Protein 6VIK (pdb70)

Secondary structure (DSSP, 8-state):
-B-----EEEEE--TTSSHHHHHHHHTTT-EEE-SS-EEEEEEEEETTTSTT-EEEEEEEEE---------GGG-TT--EEEEEEETT-HHHHHTHHHHHHT---S-EEEEEE-GGGS-HHHHHHHHHHHHHHHHHTT-EEEE--TT-GGGG-TTSHHHHHHHHHHHHHHHH-

Radius of gyration: 15.41 Å; Cα contacts (8 Å, |Δi|>4): 332; chains: 1; bounding box: 30×44×35 Å

Structure (mmCIF, N/CA/C/O backbone):
data_6VIK
#
_entry.id   6VIK
#
_cell.length_a   61.117
_cell.length_b   61.117
_cell.length_c   224.311
_cell.angle_alpha   90.000
_cell.angle_beta   90.000
_cell.angle_gamma   120.000
#
_symmetry.space_group_name_H-M   'P 65 2 2'
#
loop_
_entity.id
_entity.type
_entity.pdbx_description
1 polymer 'Rab-like protein 3'
2 non-polymer 'MAGNESIUM ION'
3 non-polymer "5'-GUANOSINE-DIPHOSPHATE-MONOTHIOPHOSPHATE"
4 water water
#
loop_
_atom_site.group_PDB
_atom_site.id
_atom_site.type_symbol
_atom_site.label_atom_id
_atom_site.label_alt_id
_atom_site.label_comp_id
_atom_site.label_asym_id
_atom_site.label_entity_id
_atom_site.label_seq_id
_atom_site.pdbx_PDB_ins_code
_atom_site.Cartn_x
_atom_site.Cartn_y
_atom_site.Cartn_z
_atom_site.occupancy
_atom_site.B_iso_or_equiv
_atom_site.auth_seq_id
_atom_site.auth_comp_id
_atom_site.auth_asym_id
_atom_site.auth_atom_id
_atom_site.pdbx_PDB_model_num
ATOM 1 N N . PHE A 1 30 ? 36.167 -3.993 2.113 1.00 64.48 1 PHE B N 1
ATOM 2 C CA . PHE A 1 30 ? 34.782 -3.596 1.876 1.00 65.36 1 PHE B CA 1
ATOM 3 C C . PHE A 1 30 ? 33.826 -4.497 2.661 1.00 52.05 1 PHE B C 1
ATOM 4 O O . PHE A 1 30 ? 33.251 -5.437 2.114 1.00 47.37 1 PHE B O 1
ATOM 12 N N . ALA A 1 31 ? 33.660 -4.203 3.946 1.00 44.71 2 ALA B N 1
ATOM 13 C CA . ALA A 1 31 ? 32.827 -5.002 4.834 1.00 38.05 2 ALA B CA 1
ATOM 14 C C . ALA A 1 31 ? 31.566 -4.231 5.206 1.00 37.52 2 ALA B C 1
ATOM 15 O O . ALA A 1 31 ? 31.639 -3.065 5.613 1.00 42.18 2 ALA B O 1
ATOM 17 N N . SER A 1 32 ? 30.414 -4.886 5.071 1.00 25.78 3 SER B N 1
ATOM 18 C CA . SER A 1 32 ? 29.135 -4.291 5.439 1.00 23.05 3 SER B CA 1
ATOM 19 C C . SER A 1 32 ? 28.846 -4.497 6.919 1.00 29.51 3 SER B C 1
ATOM 20 O O . SER A 1 32 ? 29.110 -5.568 7.469 1.00 23.04 3 SER B O 1
ATOM 23 N N . LEU A 1 33 ? 28.284 -3.468 7.556 1.00 24.18 4 LEU B N 1
ATOM 24 C CA . LEU A 1 33 ? 27.864 -3.542 8.948 1.00 23.58 4 LEU B CA 1
ATOM 25 C C . LEU A 1 33 ? 26.360 -3.739 9.095 1.00 22.59 4 LEU B C 1
ATOM 26 O O . LEU A 1 33 ? 25.851 -3.710 10.217 1.00 26.38 4 LEU B O 1
ATOM 31 N N . ASP A 1 34 ? 25.635 -3.938 7.993 1.00 18.08 5 ASP B N 1
ATOM 32 C CA . ASP A 1 34 ? 24.213 -4.234 8.078 1.00 17.81 5 ASP B CA 1
ATOM 33 C C . ASP A 1 34 ? 24.004 -5.633 8.642 1.00 21.13 5 ASP B C 1
ATOM 34 O O . ASP A 1 34 ? 24.639 -6.593 8.193 1.00 23.71 5 ASP B O 1
ATOM 39 N N . ARG A 1 35 ? 23.089 -5.751 9.601 1.00 16.48 6 ARG B N 1
ATOM 40 C CA . ARG A 1 35 ? 22.827 -7.038 10.237 1.00 16.12 6 ARG B CA 1
ATOM 41 C C . ARG A 1 35 ? 22.074 -7.968 9.300 1.00 15.68 6 ARG B C 1
ATOM 42 O O . ARG A 1 35 ? 21.128 -7.560 8.617 1.00 15.45 6 ARG B O 1
ATOM 50 N N . VAL A 1 36 ? 22.481 -9.236 9.284 1.00 10.28 7 VAL B N 1
ATOM 51 C CA . VAL A 1 36 ? 21.766 -10.277 8.551 1.00 7.77 7 VAL B CA 1
ATOM 52 C C . VAL A 1 36 ? 21.640 -11.470 9.490 1.00 11.18 7 VAL B C 1
ATOM 53 O O . VAL A 1 36 ? 22.645 -12.126 9.807 1.00 10.16 7 VAL B O 1
ATOM 57 N N . LYS A 1 37 ? 20.429 -11.736 9.950 1.00 6.80 8 LYS B N 1
ATOM 58 C CA . LYS A 1 37 ? 20.158 -12.793 10.910 1.00 6.73 8 LYS B CA 1
ATOM 59 C C . LYS A 1 37 ? 19.307 -13.872 10.255 1.00 10.14 8 LYS B C 1
ATOM 60 O O . LYS A 1 37 ? 18.178 -13.605 9.823 1.00 10.05 8 LYS B O 1
ATOM 66 N N . VAL A 1 38 ? 19.830 -15.095 10.204 1.00 7.70 9 VAL B N 1
ATOM 67 C CA . VAL A 1 38 ? 19.123 -16.230 9.619 1.00 6.91 9 VAL B CA 1
ATOM 68 C C . VAL A 1 38 ? 18.868 -17.267 10.706 1.00 7.43 9 VAL B C 1
ATOM 69 O O . VAL A 1 38 ? 19.795 -17.657 11.425 1.00 7.93 9 VAL B O 1
ATOM 73 N N . LEU A 1 39 ? 17.613 -17.711 10.831 1.00 6.23 10 LEU B N 1
ATOM 74 C CA . LEU A 1 39 ? 17.253 -18.778 11.753 1.00 6.28 10 LEU B CA 1
ATOM 75 C C . LEU A 1 39 ? 17.330 -20.127 11.067 1.00 11.25 10 LEU B C 1
ATOM 76 O O . LEU A 1 39 ? 16.857 -20.283 9.939 1.00 11.79 10 LEU B O 1
ATOM 81 N N . VAL A 1 40 ? 17.855 -21.116 11.778 1.00 6.16 11 VAL B N 1
ATOM 82 C CA . VAL A 1 40 ? 17.885 -22.502 11.305 1.00 6.85 11 VAL B CA 1
ATOM 83 C C . VAL A 1 40 ? 16.875 -23.288 12.135 1.00 8.83 11 VAL B C 1
ATOM 84 O O . VAL A 1 40 ? 17.067 -23.474 13.345 1.00 7.92 11 VAL B O 1
ATOM 88 N N . LEU A 1 41 ? 15.808 -23.773 11.490 1.00 7.62 12 LEU B N 1
ATOM 89 C CA . LEU A 1 41 ? 14.676 -24.391 12.169 1.00 6.34 12 LEU B CA 1
ATOM 90 C C . LEU A 1 41 ? 14.468 -25.817 11.679 1.00 7.99 12 LEU B C 1
ATOM 91 O O . LEU A 1 41 ? 14.687 -26.130 10.499 1.00 11.63 12 LEU B O 1
ATOM 96 N N . GLY A 1 42 ? 14.036 -26.674 12.586 1.00 9.72 13 GLY B N 1
ATOM 97 C CA . GLY A 1 42 ? 13.748 -28.047 12.235 1.00 10.73 13 GLY B CA 1
ATOM 98 C C . GLY A 1 42 ? 13.642 -28.901 13.470 1.00 17.51 13 GLY B C 1
ATOM 99 O O . GLY A 1 42 ? 14.041 -28.506 14.572 1.00 12.07 13 GLY B O 1
ATOM 100 N N . ASP A 1 43 ? 13.087 -30.096 13.278 1.00 15.27 14 ASP B N 1
ATOM 101 C CA . ASP A 1 43 ? 12.888 -31.020 14.382 1.00 17.63 14 ASP B CA 1
ATOM 102 C C . ASP A 1 43 ? 14.212 -31.415 15.023 1.00 16.76 14 ASP B C 1
ATOM 103 O O . ASP A 1 43 ? 15.281 -31.396 14.399 1.00 15.07 14 ASP B O 1
ATOM 108 N N . SER A 1 44 ? 14.121 -31.802 16.290 1.00 21.73 15 SER B N 1
ATOM 109 C CA . SER A 1 44 ? 15.282 -32.290 17.019 1.00 22.50 15 SER B CA 1
ATOM 110 C C . SER A 1 44 ? 15.932 -33.460 16.287 1.00 25.83 15 SER B C 1
ATOM 111 O O . SER A 1 44 ? 15.249 -34.380 15.825 1.00 23.04 15 SER B O 1
ATOM 114 N N . GLY A 1 45 ? 17.259 -33.405 16.156 1.00 16.25 16 GLY B N 1
ATOM 115 C CA . GLY A 1 45 ? 18.031 -34.479 15.564 1.00 21.11 16 GLY B CA 1
ATOM 116 C C . GLY A 1 45 ? 18.141 -34.496 14.049 1.00 19.23 16 GLY B C 1
ATOM 117 O O . GLY A 1 45 ? 18.792 -35.404 13.511 1.00 21.46 16 GLY B O 1
ATOM 118 N N . VAL A 1 46 ? 17.548 -33.532 13.335 1.00 13.34 17 VAL B N 1
ATOM 119 C CA . VAL A 1 46 ? 17.631 -33.558 11.875 1.00 12.65 17 VAL B CA 1
ATOM 120 C C . VAL A 1 46 ? 19.023 -33.171 11.381 1.00 18.78 17 VAL B C 1
ATOM 121 O O . VAL A 1 46 ? 19.374 -33.484 10.240 1.00 17.56 17 VAL B O 1
ATOM 125 N N . GLY A 1 47 ? 19.834 -32.506 12.204 1.00 15.69 18 GLY B N 1
ATOM 126 C CA . GLY A 1 47 ? 21.169 -32.134 11.763 1.00 12.51 18 GLY B CA 1
ATOM 127 C C . GLY A 1 47 ? 21.473 -30.646 11.791 1.00 10.88 18 GLY B C 1
ATOM 128 O O . GLY A 1 47 ? 22.401 -30.202 11.111 1.00 12.71 18 GLY B O 1
ATOM 129 N N . LYS A 1 48 ? 20.720 -29.870 12.578 1.00 8.07 19 LYS B N 1
ATOM 130 C CA . LYS A 1 48 ? 20.845 -28.410 12.540 1.00 7.29 19 LYS B CA 1
ATOM 131 C C . LYS A 1 48 ? 22.232 -27.955 12.996 1.00 9.44 19 LYS B C 1
ATOM 132 O O . LYS A 1 48 ? 22.857 -27.091 12.365 1.00 7.04 19 LYS B O 1
ATOM 138 N N . SER A 1 49 ? 22.715 -28.489 14.117 1.00 9.27 20 SER B N 1
ATOM 139 C CA . SER A 1 49 ? 24.022 -28.059 14.605 1.00 9.75 20 SER B CA 1
ATOM 140 C C . SER A 1 49 ? 25.115 -28.442 13.615 1.00 10.29 20 SER B C 1
ATOM 14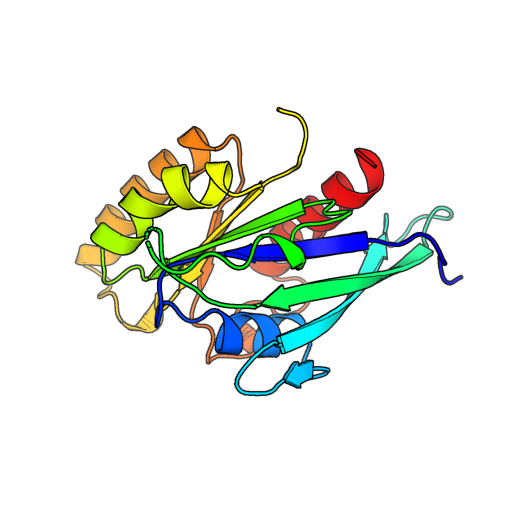1 O O . SER A 1 49 ? 26.000 -27.630 13.301 1.00 7.45 20 SER B O 1
ATOM 144 N N . SER A 1 50 ? 25.046 -29.668 13.081 1.00 9.65 21 SER B N 1
ATOM 145 C CA . SER A 1 50 ? 26.012 -30.111 12.080 1.00 11.07 21 SER B CA 1
ATOM 146 C C . SER A 1 50 ? 25.988 -29.211 10.851 1.00 10.75 21 SER B C 1
ATOM 147 O O . SER A 1 50 ? 27.043 -28.882 10.287 1.00 7.99 21 SER B O 1
ATOM 150 N N . LEU A 1 51 ? 24.792 -28.792 10.431 1.00 5.58 22 LEU B N 1
ATOM 151 C CA . LEU A 1 51 ? 24.671 -27.917 9.269 1.00 5.56 22 LEU B CA 1
ATOM 152 C C . LEU A 1 51 ? 25.284 -26.547 9.534 1.00 5.43 22 LEU B C 1
ATOM 153 O O . LEU A 1 51 ? 25.960 -25.980 8.660 1.00 5.85 22 LEU B O 1
ATOM 158 N N . VAL A 1 52 ? 25.049 -25.990 10.725 1.00 5.32 23 VAL B N 1
ATOM 159 C CA . VAL A 1 52 ? 25.657 -24.701 11.053 1.00 5.21 23 VAL B CA 1
ATOM 160 C C . VAL A 1 52 ? 27.178 -24.812 11.023 1.00 5.40 23 VAL B C 1
ATOM 161 O O . VAL A 1 52 ? 27.860 -23.962 10.435 1.00 5.25 23 VAL B O 1
ATOM 165 N N . HIS A 1 53 ? 27.729 -25.881 11.601 1.00 5.65 24 HIS B N 1
ATOM 166 C CA . HIS A 1 53 ? 29.181 -26.074 11.550 1.00 7.48 24 HIS B CA 1
ATOM 167 C C . HIS A 1 53 ? 29.681 -26.183 10.114 1.00 9.43 24 HIS B C 1
ATOM 168 O O . HIS A 1 53 ? 30.698 -25.582 9.759 1.00 8.48 24 HIS B O 1
ATOM 175 N N . LEU A 1 54 ? 28.964 -26.925 9.267 1.00 5.92 25 LEU B N 1
ATOM 176 C CA . LEU A 1 54 ? 29.346 -27.025 7.861 1.00 6.79 25 LEU B CA 1
ATOM 177 C C . LEU A 1 54 ? 29.335 -25.664 7.169 1.00 9.24 25 LEU B C 1
ATOM 178 O O . LEU A 1 54 ? 30.306 -25.276 6.500 1.00 7.44 25 LEU B O 1
ATOM 183 N N . LEU A 1 55 ? 28.220 -24.948 7.266 1.00 6.46 26 LEU B N 1
ATOM 184 C CA . LEU A 1 55 ? 28.069 -23.731 6.484 1.00 7.58 26 LEU B CA 1
ATOM 185 C C . LEU A 1 55 ? 28.926 -22.594 7.012 1.00 10.17 26 LEU B C 1
ATOM 186 O O . LEU A 1 55 ? 29.148 -21.621 6.283 1.00 10.89 26 LEU B O 1
ATOM 191 N N . CYS A 1 56 ? 29.396 -22.685 8.257 1.00 5.43 27 CYS B N 1
ATOM 192 C CA . CYS A 1 56 ? 30.221 -21.634 8.838 1.00 5.40 27 CYS B CA 1
ATOM 193 C C . CYS A 1 56 ? 31.672 -22.042 8.989 1.00 8.52 27 CYS B C 1
ATOM 194 O O . CYS A 1 56 ? 32.430 -21.346 9.681 1.00 6.91 27 CYS B O 1
ATOM 197 N N . HIS A 1 57 ? 32.083 -23.159 8.384 1.00 7.39 28 HIS B N 1
ATOM 198 C CA . HIS A 1 57 ? 33.457 -23.671 8.556 1.00 10.91 28 HIS B CA 1
ATOM 199 C C . HIS A 1 57 ? 33.905 -23.658 10.020 1.00 8.63 28 HIS B C 1
ATOM 200 O O . HIS A 1 57 ? 35.011 -23.198 10.356 1.00 8.91 28 HIS B O 1
ATOM 207 N N . ASN A 1 58 ? 33.027 -24.149 10.903 1.00 6.48 29 ASN B N 1
ATOM 208 C CA . ASN A 1 58 ? 33.240 -24.310 12.343 1.00 6.20 29 ASN B CA 1
ATOM 209 C C . ASN A 1 58 ? 33.437 -22.994 13.099 1.00 5.81 29 ASN B C 1
ATOM 210 O O . ASN A 1 58 ? 33.825 -23.026 14.275 1.00 8.02 29 ASN B O 1
ATOM 215 N N . GLN A 1 59 ? 33.178 -21.839 12.469 1.00 7.37 30 GLN B N 1
ATOM 216 C CA . GLN A 1 59 ? 33.173 -20.537 13.157 1.00 5.87 30 GLN B CA 1
ATOM 217 C C . GLN A 1 59 ? 31.837 -20.420 13.883 1.00 5.17 30 GLN B C 1
ATOM 218 O O . GLN A 1 59 ? 30.897 -19.752 13.431 1.00 5.29 30 GLN B O 1
ATOM 224 N N . VAL A 1 60 ? 31.752 -21.122 15.008 1.00 5.14 31 VAL B N 1
ATOM 225 C CA . VAL A 1 60 ? 30.487 -21.381 15.695 1.00 5.03 31 VAL B CA 1
ATOM 226 C C . VAL A 1 60 ? 30.721 -21.334 17.194 1.00 5.98 31 VAL B C 1
ATOM 227 O O . VAL A 1 60 ? 31.719 -21.864 17.700 1.00 6.35 31 VAL B O 1
ATOM 231 N N . LEU A 1 61 ? 29.784 -20.724 17.901 1.00 4.92 32 LEU B N 1
ATOM 232 C CA . LEU A 1 61 ? 29.757 -20.703 19.355 1.00 4.92 32 LEU B CA 1
ATOM 233 C C . LEU A 1 61 ? 28.449 -21.348 19.791 1.00 4.92 32 LEU B C 1
ATOM 234 O O . LEU A 1 61 ? 27.364 -20.883 19.417 1.00 6.35 32 LEU B O 1
ATOM 239 N N . GLY A 1 62 ? 28.537 -22.433 20.561 1.00 8.90 33 GLY B N 1
ATOM 240 C CA . GLY A 1 62 ? 27.352 -23.212 20.865 1.00 11.35 33 GLY B CA 1
ATOM 241 C C . GLY A 1 62 ? 27.373 -23.769 22.274 1.00 12.24 33 GLY B C 1
ATOM 242 O O . GLY A 1 62 ? 28.427 -23.934 22.888 1.00 12.66 33 GLY B O 1
ATOM 243 N N . ASN A 1 63 ? 26.177 -24.075 22.764 1.00 10.95 34 ASN B N 1
ATOM 244 C CA . ASN A 1 63 ? 25.973 -24.571 24.121 1.00 11.78 34 ASN B CA 1
ATOM 245 C C . ASN A 1 63 ? 24.588 -25.214 24.177 1.00 13.17 34 ASN B C 1
ATOM 246 O O . ASN A 1 63 ? 23.877 -25.225 23.156 1.00 13.13 34 ASN B O 1
ATOM 251 N N . PRO A 1 64 ? 24.165 -25.784 25.314 1.00 16.54 35 PRO B N 1
ATOM 252 C CA . PRO A 1 64 ? 22.841 -26.435 25.346 1.00 19.54 35 PRO B CA 1
ATOM 253 C C . PRO A 1 64 ? 21.678 -25.513 25.020 1.00 20.32 35 PRO B C 1
ATOM 254 O O . PRO A 1 64 ? 20.623 -26.005 24.596 1.00 20.53 35 PRO B O 1
ATOM 258 N N . SER A 1 65 ? 21.824 -24.196 25.189 1.00 11.66 36 SER B N 1
ATOM 259 C CA . SER A 1 65 ? 20.698 -23.297 24.960 1.00 10.47 36 SER B CA 1
ATOM 260 C C . SER A 1 65 ? 20.678 -22.734 23.541 1.00 14.18 36 SER B C 1
ATOM 261 O O . SER A 1 65 ? 19.627 -22.721 22.890 1.00 15.00 36 SER B O 1
ATOM 264 N N . TRP A 1 66 ? 21.819 -22.255 23.053 1.00 7.61 37 TRP B N 1
ATOM 265 C CA . TRP A 1 66 ? 21.862 -21.602 21.752 1.00 7.59 37 TRP B CA 1
ATOM 266 C C . TRP A 1 66 ? 23.170 -21.909 21.038 1.00 4.90 37 TRP B C 1
ATOM 267 O O . TRP A 1 66 ? 24.206 -22.180 21.657 1.00 6.17 37 TRP B O 1
ATOM 278 N N . THR A 1 67 ? 23.095 -21.870 19.707 1.00 4.87 38 THR B N 1
ATOM 279 C CA . THR A 1 67 ? 24.237 -22.028 18.823 1.00 6.06 38 THR B CA 1
ATOM 280 C C . THR A 1 67 ? 24.155 -20.921 17.782 1.00 7.67 38 THR B C 1
ATOM 281 O O . THR A 1 67 ? 23.100 -20.741 17.157 1.00 7.84 38 THR B O 1
ATOM 285 N N . VAL A 1 68 ? 25.240 -20.165 17.613 1.00 4.75 39 VAL B N 1
ATOM 286 C CA . VAL A 1 68 ? 25.305 -19.146 16.569 1.00 4.73 39 VAL B CA 1
ATOM 287 C C . VAL A 1 68 ? 26.585 -19.346 15.764 1.00 4.77 39 VAL B C 1
ATOM 288 O O . VAL A 1 68 ? 27.667 -19.544 16.333 1.00 4.80 39 VAL B O 1
ATOM 292 N N . GLY A 1 69 ? 26.452 -19.331 14.437 1.00 4.82 40 GLY B N 1
ATOM 293 C CA . GLY A 1 69 ? 27.605 -19.378 13.569 1.00 4.89 40 GLY B CA 1
ATOM 294 C C . GLY A 1 69 ? 27.705 -18.124 12.727 1.00 4.93 40 GLY B C 1
ATOM 295 O O . GLY A 1 69 ? 26.703 -17.416 12.526 1.00 4.91 40 GLY B O 1
ATOM 296 N N . CYS A 1 70 ? 28.904 -17.845 12.228 1.00 5.01 41 CYS B N 1
ATOM 297 C CA . CYS A 1 70 ? 29.126 -16.760 11.283 1.00 5.11 41 CYS B CA 1
ATOM 298 C C . CYS A 1 70 ? 29.396 -17.365 9.914 1.00 5.23 41 CYS B C 1
ATOM 299 O O . CYS A 1 70 ? 30.339 -18.156 9.755 1.00 5.74 41 CYS B O 1
ATOM 302 N N . SER A 1 71 ? 28.562 -17.020 8.945 1.00 5.55 42 SER B N 1
ATOM 303 C CA . SER A 1 71 ? 28.775 -17.419 7.551 1.00 5.72 42 SER B CA 1
ATOM 304 C C . SER A 1 71 ? 29.182 -16.169 6.777 1.00 10.92 42 SER B C 1
ATOM 305 O O . SER A 1 71 ? 28.349 -15.297 6.515 1.00 14.44 42 SER B O 1
ATOM 308 N N . VAL A 1 72 ? 30.468 -16.075 6.428 1.00 9.87 47 VAL B N 1
ATOM 309 C CA . VAL A 1 72 ? 30.950 -14.928 5.663 1.00 12.23 47 VAL B CA 1
ATOM 310 C C . VAL A 1 72 ? 30.466 -15.060 4.225 1.00 15.16 47 VAL B C 1
ATOM 311 O O . VAL A 1 72 ? 30.609 -16.121 3.598 1.00 14.59 47 VAL B O 1
ATOM 315 N N . HIS A 1 73 ? 29.854 -13.995 3.706 1.00 12.77 48 HIS B N 1
ATOM 316 C CA . HIS A 1 73 ? 29.210 -14.025 2.398 1.00 14.36 48 HIS B CA 1
ATOM 317 C C . HIS A 1 73 ? 29.599 -12.793 1.594 1.00 20.88 48 HIS B C 1
ATOM 318 O O . HIS A 1 73 ? 29.414 -11.660 2.055 1.00 13.23 48 HIS B O 1
ATOM 325 N N . ASP A 1 74 ? 30.118 -13.010 0.384 1.00 18.47 49 ASP B N 1
ATOM 326 C CA . ASP A 1 74 ? 30.458 -11.906 -0.510 1.00 24.32 49 ASP B CA 1
ATOM 327 C C . ASP A 1 74 ? 29.242 -11.613 -1.376 1.00 24.15 49 ASP B C 1
ATOM 328 O O . ASP A 1 74 ? 28.895 -12.405 -2.254 1.00 26.11 49 ASP B O 1
ATOM 333 N N . TYR A 1 75 ? 28.592 -10.485 -1.116 1.00 22.31 50 TYR B N 1
ATOM 334 C CA . TYR A 1 75 ? 27.371 -10.121 -1.813 1.00 24.05 50 TYR B CA 1
ATOM 335 C C . TYR A 1 75 ? 27.717 -9.566 -3.187 1.00 28.20 50 TYR B C 1
ATOM 336 O O . TYR A 1 75 ? 28.628 -8.738 -3.315 1.00 22.21 50 TYR B O 1
ATOM 345 N N . LYS A 1 76 ? 26.987 -10.027 -4.204 1.00 38.21 51 LYS B N 1
ATOM 346 C CA . LYS A 1 76 ? 27.238 -9.694 -5.607 1.00 41.63 51 LYS B CA 1
ATOM 347 C C . LYS A 1 76 ? 28.735 -9.729 -5.906 1.00 36.68 51 LYS B C 1
ATOM 348 O O . LYS A 1 76 ? 29.347 -8.746 -6.327 1.00 34.63 51 LYS B O 1
ATOM 354 N N . GLU A 1 77 ? 29.320 -10.897 -5.637 1.00 31.36 52 GLU B N 1
ATOM 355 C CA . GLU A 1 77 ? 30.756 -11.082 -5.783 1.00 32.50 52 GLU B CA 1
ATOM 356 C C . GLU A 1 77 ? 31.165 -10.927 -7.244 1.00 37.11 52 GLU B C 1
ATOM 357 O O . GLU A 1 77 ? 30.433 -11.324 -8.156 1.00 36.07 52 GLU B O 1
ATOM 363 N N . GLY A 1 78 ? 32.336 -10.329 -7.461 1.00 42.49 53 GLY B N 1
ATOM 364 C CA . GLY A 1 78 ? 32.850 -10.106 -8.797 1.00 52.63 53 GLY B CA 1
ATOM 365 C C . GLY A 1 78 ? 32.375 -8.841 -9.478 1.00 57.19 53 GLY B C 1
ATOM 366 O O . GLY A 1 78 ? 32.587 -8.695 -10.688 1.00 62.64 53 GLY B O 1
ATOM 367 N N . THR A 1 79 ? 31.736 -7.932 -8.754 1.00 52.15 54 THR B N 1
ATOM 368 C CA . THR A 1 79 ? 31.255 -6.664 -9.276 1.00 50.31 54 THR B CA 1
ATOM 369 C C . THR A 1 79 ? 31.798 -5.543 -8.408 1.00 53.76 54 THR B C 1
ATOM 370 O O . THR A 1 79 ? 32.163 -5.769 -7.249 1.00 50.91 54 THR B O 1
ATOM 374 N N . PRO A 1 80 ? 31.867 -4.315 -8.935 1.00 54.32 55 PRO B N 1
ATOM 375 C CA . PRO A 1 80 ? 32.215 -3.171 -8.074 1.00 52.23 55 PRO B CA 1
ATOM 376 C C . PRO A 1 80 ? 31.240 -2.962 -6.926 1.00 47.23 55 PRO B C 1
ATOM 377 O O . PRO A 1 80 ? 31.535 -2.165 -6.028 1.00 44.51 55 PRO B O 1
ATOM 381 N N . GLU A 1 81 ? 30.095 -3.644 -6.935 1.00 46.65 56 GLU B N 1
ATOM 382 C CA . GLU A 1 81 ? 29.138 -3.635 -5.836 1.00 48.99 56 GLU B CA 1
ATOM 383 C C . GLU A 1 81 ? 29.474 -4.641 -4.741 1.00 41.86 56 GLU B C 1
ATOM 384 O O . GLU A 1 81 ? 28.683 -4.794 -3.805 1.00 40.89 56 GLU B O 1
ATOM 390 N N . GLU A 1 82 ? 30.606 -5.333 -4.833 1.00 40.13 57 GLU B N 1
ATOM 39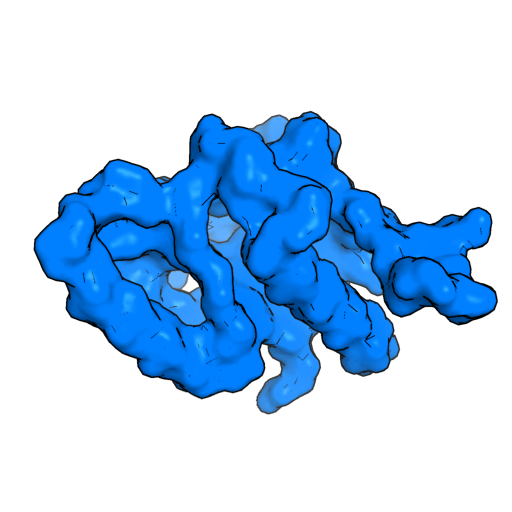1 C CA . GLU A 1 82 ? 30.884 -6.417 -3.899 1.00 35.88 57 GLU B CA 1
ATOM 392 C C . GLU A 1 82 ? 31.107 -5.882 -2.487 1.00 31.29 57 GLU B C 1
ATOM 393 O O . GLU A 1 82 ? 31.877 -4.937 -2.275 1.00 31.45 57 GLU B O 1
ATOM 399 N N . LYS A 1 83 ? 30.421 -6.496 -1.523 1.00 26.62 58 LYS B N 1
ATOM 400 C CA . LYS A 1 83 ? 30.570 -6.212 -0.102 1.00 23.72 58 LYS B CA 1
ATOM 401 C C . LYS A 1 83 ? 30.572 -7.536 0.643 1.00 15.55 58 LYS B C 1
ATOM 402 O O . LYS A 1 83 ? 29.872 -8.472 0.244 1.00 21.62 58 LYS B O 1
ATOM 408 N N . THR A 1 84 ? 31.343 -7.609 1.724 1.00 20.63 59 THR B N 1
ATOM 409 C CA . THR A 1 84 ? 31.339 -8.782 2.590 1.00 19.67 59 THR B CA 1
ATOM 410 C C . THR A 1 84 ? 30.351 -8.591 3.739 1.00 17.43 59 THR B C 1
ATOM 411 O O . THR A 1 84 ? 30.399 -7.576 4.447 1.00 17.91 59 THR B O 1
ATOM 415 N N . TYR A 1 85 ? 29.457 -9.567 3.915 1.00 15.26 60 TYR B N 1
ATOM 416 C CA . TYR A 1 85 ? 28.477 -9.595 4.998 1.00 12.13 60 TYR B CA 1
ATOM 417 C C . TYR A 1 85 ? 28.817 -10.714 5.970 1.00 11.37 60 TYR B C 1
ATOM 418 O O . TYR A 1 85 ? 29.225 -11.805 5.558 1.00 12.43 60 TYR B O 1
ATOM 427 N N . TYR A 1 86 ? 28.629 -10.449 7.263 1.00 8.67 61 TYR B N 1
ATOM 428 C CA . TYR A 1 86 ? 28.894 -11.432 8.307 1.00 9.68 61 TYR B CA 1
ATOM 429 C C . TYR A 1 86 ? 27.543 -11.950 8.795 1.00 8.17 61 TYR B C 1
ATOM 430 O O . TYR A 1 86 ? 26.963 -11.421 9.742 1.00 7.39 61 TYR B O 1
ATOM 439 N N . ILE A 1 87 ? 27.041 -12.998 8.130 1.00 9.87 62 ILE B N 1
ATOM 440 C CA . ILE A 1 87 ? 25.686 -13.486 8.374 1.00 6.57 62 ILE B CA 1
ATOM 441 C C . ILE A 1 87 ? 25.660 -14.357 9.624 1.00 6.20 62 ILE B C 1
ATOM 442 O O . ILE A 1 87 ? 26.528 -15.220 9.815 1.00 7.39 62 ILE B O 1
ATOM 447 N N . GLU A 1 88 ? 24.676 -14.118 10.498 1.00 6.03 63 GLU B N 1
ATOM 448 C CA . GLU A 1 88 ? 24.461 -14.956 11.677 1.00 5.75 63 GLU B CA 1
ATOM 449 C C . GLU A 1 88 ? 23.530 -16.107 11.323 1.00 7.43 63 GLU B C 1
ATOM 450 O O . GLU A 1 88 ? 22.442 -15.875 10.781 1.00 6.93 63 GLU B O 1
ATOM 456 N N . LEU A 1 89 ? 23.948 -17.331 11.643 1.00 5.73 64 LEU B N 1
ATOM 457 C CA . LEU A 1 89 ? 23.101 -18.518 11.578 1.00 5.90 64 LEU B CA 1
ATOM 458 C C . LEU A 1 89 ? 22.796 -18.965 13.002 1.00 5.63 64 LEU B C 1
ATOM 459 O O . LEU A 1 89 ? 23.712 -19.334 13.751 1.00 5.66 64 LEU B O 1
ATOM 464 N N . TRP A 1 90 ? 21.515 -18.936 13.375 1.00 5.65 65 TRP B N 1
ATOM 465 C CA . TRP A 1 90 ? 21.074 -19.260 14.730 1.00 5.49 65 TRP B CA 1
ATOM 466 C C . TRP A 1 90 ? 20.374 -20.611 14.772 1.00 5.77 65 TRP B C 1
ATOM 467 O O . TRP A 1 90 ? 19.446 -20.860 13.999 1.00 8.58 65 TRP B O 1
ATOM 478 N N . ASP A 1 91 ? 20.771 -21.445 15.718 1.00 5.72 66 ASP B N 1
ATOM 479 C CA . ASP A 1 91 ? 20.145 -22.740 15.972 1.00 6.27 66 ASP B CA 1
ATOM 480 C C . ASP A 1 91 ? 19.814 -22.787 17.461 1.00 10.63 66 ASP B C 1
ATOM 481 O O . ASP A 1 91 ? 20.727 -22.878 18.285 1.00 9.79 66 ASP B O 1
ATOM 486 N N . VAL A 1 92 ? 18.527 -22.696 17.817 1.00 12.48 67 VAL B N 1
ATOM 487 C CA . VAL A 1 92 ? 18.136 -22.705 19.226 1.00 14.24 67 VAL B CA 1
ATOM 488 C C . VAL A 1 92 ? 17.224 -23.872 19.586 1.00 15.57 67 VAL B C 1
ATOM 489 O O . VAL A 1 92 ? 16.756 -23.948 20.731 1.00 18.87 67 VAL B O 1
ATOM 493 N N . GLY A 1 93 ? 16.964 -24.787 18.655 1.00 14.98 68 GLY B N 1
ATOM 494 C CA . GLY A 1 93 ? 16.223 -26.004 18.965 1.00 19.78 68 GLY B CA 1
ATOM 495 C C . GLY A 1 93 ? 14.762 -25.757 19.309 1.00 18.32 68 GLY B C 1
ATOM 496 O O . GLY A 1 93 ? 14.144 -24.767 18.894 1.00 18.56 68 GLY B O 1
ATOM 497 N N . GLY A 1 94 ? 14.206 -26.677 20.087 1.00 21.83 69 GLY B N 1
ATOM 498 C CA . GLY A 1 94 ? 12.800 -26.653 20.453 1.00 21.13 69 GLY B CA 1
ATOM 499 C C . GLY A 1 94 ? 12.012 -27.709 19.692 1.00 21.86 69 GLY B C 1
ATOM 500 O O . GLY A 1 94 ? 12.568 -28.574 19.006 1.00 19.81 69 GLY B O 1
ATOM 501 N N . SER A 1 95 ? 10.687 -27.638 19.833 1.00 25.53 70 SER B N 1
ATOM 502 C CA . SER A 1 95 ? 9.823 -28.585 19.138 1.00 29.74 70 SER B CA 1
ATOM 503 C C . SER A 1 95 ? 8.472 -27.944 18.860 1.00 25.70 70 SER B C 1
ATOM 504 O O . SER A 1 95 ? 7.977 -27.136 19.648 1.00 28.88 70 SER B O 1
ATOM 507 N N . VAL A 1 96 ? 7.886 -28.303 17.719 1.00 24.58 71 VAL B N 1
ATOM 508 C CA . VAL A 1 96 ? 6.578 -27.779 17.342 1.00 28.44 71 VAL B CA 1
ATOM 509 C C . VAL A 1 96 ? 5.493 -28.713 17.866 1.00 31.60 71 VAL B C 1
ATOM 510 O O . VAL A 1 96 ? 4.302 -28.426 17.728 1.00 36.39 71 VAL B O 1
ATOM 514 N N . LYS A 1 103 ? 6.188 -28.582 21.113 1.00 80.56 78 LYS B N 1
ATOM 515 C CA . LYS A 1 103 ? 5.710 -27.851 22.280 1.00 79.87 78 LYS B CA 1
ATOM 516 C C . LYS A 1 103 ? 6.712 -26.788 22.736 1.00 81.86 78 LYS B C 1
ATOM 517 O O . LYS A 1 103 ? 6.326 -25.666 23.061 1.00 86.45 78 LYS B O 1
ATOM 523 N N . SER A 1 104 ? 7.995 -27.148 22.751 1.00 79.86 79 SER B N 1
ATOM 524 C CA . SER A 1 104 ? 9.039 -26.247 23.232 1.00 79.06 79 SER B CA 1
ATOM 525 C C . SER A 1 104 ? 9.174 -25.031 22.320 1.00 72.46 79 SER B C 1
ATOM 526 O O . SER A 1 104 ? 9.531 -25.160 21.144 1.00 67.27 79 SER B O 1
ATOM 529 N N . THR A 1 105 ? 8.910 -23.850 22.872 1.00 71.75 80 THR B N 1
ATOM 530 C CA . THR A 1 105 ? 8.968 -22.596 22.132 1.00 66.41 80 THR B CA 1
ATOM 531 C C . THR A 1 105 ? 10.187 -21.788 22.558 1.00 60.67 80 THR B C 1
ATOM 532 O O . THR A 1 105 ? 10.474 -21.671 23.755 1.00 66.37 80 THR B O 1
ATOM 536 N N . ARG A 1 106 ? 10.896 -21.225 21.580 1.00 46.52 81 ARG B N 1
ATOM 537 C CA . ARG A 1 106 ? 12.051 -20.372 21.827 1.00 38.39 81 ARG B CA 1
ATOM 538 C C . ARG A 1 106 ? 11.856 -18.995 21.191 1.00 30.10 81 ARG B C 1
ATOM 539 O O . ARG A 1 106 ? 12.799 -18.406 20.657 1.00 21.79 81 ARG B O 1
ATOM 547 N N . ALA A 1 107 ? 10.631 -18.456 21.256 1.00 22.25 82 ALA B N 1
ATOM 548 C CA . ALA A 1 107 ? 10.274 -17.272 20.472 1.00 22.39 82 ALA B CA 1
ATOM 549 C C . ALA A 1 107 ? 11.080 -16.026 20.842 1.00 21.53 82 ALA B C 1
ATOM 550 O O . ALA A 1 107 ? 11.164 -15.095 20.031 1.00 16.60 82 ALA B O 1
ATOM 552 N N . VAL A 1 108 ? 11.675 -15.981 22.037 1.00 21.41 83 VAL B N 1
ATOM 553 C CA . VAL A 1 108 ? 12.525 -14.856 22.413 1.00 21.40 83 VAL B CA 1
ATOM 554 C C . VAL A 1 108 ? 13.771 -14.767 21.526 1.00 16.95 83 VAL B C 1
ATOM 555 O O . VAL A 1 108 ? 14.433 -13.724 21.480 1.00 16.63 83 VAL B O 1
ATOM 559 N N . PHE A 1 109 ? 14.088 -15.833 20.790 1.00 12.54 84 PHE B N 1
ATOM 560 C CA . PHE A 1 109 ? 15.235 -15.852 19.885 1.00 13.16 84 PHE B CA 1
ATOM 561 C C . PHE A 1 109 ? 14.865 -15.510 18.451 1.00 20.74 84 PHE B C 1
ATOM 562 O O . PHE A 1 109 ? 15.751 -15.462 17.582 1.00 14.66 84 PHE B O 1
ATOM 570 N N . TYR A 1 110 ? 13.580 -15.300 18.175 1.00 15.11 85 TYR B N 1
ATOM 571 C CA . TYR A 1 110 ? 13.088 -15.130 16.816 1.00 22.05 85 TYR B CA 1
ATOM 572 C C . TYR A 1 110 ? 12.913 -13.662 16.440 1.00 25.11 85 TYR B C 1
ATOM 573 O O . TYR A 1 110 ? 12.177 -13.358 15.493 1.00 28.23 85 TYR B O 1
ATOM 582 N N . ASN A 1 111 ? 13.584 -12.751 17.152 1.00 25.82 86 ASN B N 1
ATOM 583 C CA . ASN A 1 111 ? 13.492 -11.327 16.864 1.00 26.45 86 ASN B CA 1
ATOM 584 C C . ASN A 1 111 ? 14.481 -10.910 15.774 1.00 23.37 86 ASN B C 1
ATOM 585 O O . ASN A 1 111 ? 15.593 -11.433 15.681 1.00 20.91 86 ASN B O 1
ATOM 590 N N . SER A 1 112 ? 14.041 -9.975 14.926 1.00 17.28 87 SER B N 1
ATOM 591 C CA . SER A 1 112 ? 14.895 -9.355 13.901 1.00 14.47 87 SER B CA 1
ATOM 592 C C . SER A 1 112 ? 15.450 -10.376 12.907 1.00 12.04 87 SER B C 1
ATOM 593 O O . SER A 1 112 ? 16.595 -10.268 12.459 1.00 11.90 87 SER B O 1
ATOM 596 N N . VAL A 1 113 ? 14.624 -11.342 12.522 1.00 11.87 88 VAL B N 1
ATOM 597 C CA . VAL A 1 113 ? 15.042 -12.410 11.609 1.00 11.57 88 VAL B CA 1
ATOM 598 C C . VAL A 1 113 ? 14.852 -11.951 10.169 1.00 18.25 88 VAL B C 1
ATOM 599 O O . VAL A 1 113 ? 13.776 -11.448 9.804 1.00 15.04 88 VAL B O 1
ATOM 603 N N . ASN A 1 114 ? 15.884 -12.156 9.337 1.00 11.27 89 ASN B N 1
ATOM 604 C CA . ASN A 1 114 ? 15.848 -11.761 7.931 1.00 11.24 89 ASN B CA 1
ATOM 605 C C . ASN A 1 114 ? 15.683 -12.926 6.962 1.00 17.40 89 ASN B C 1
ATOM 606 O O . ASN A 1 114 ? 15.363 -12.693 5.784 1.00 14.79 89 ASN B O 1
ATOM 611 N N . GLY A 1 115 ? 15.892 -14.159 7.415 1.00 11.91 90 GLY B N 1
ATOM 612 C CA . GLY A 1 115 ? 15.745 -15.320 6.554 1.00 12.23 90 GLY B CA 1
ATOM 613 C C . GLY A 1 115 ? 15.658 -16.568 7.395 1.00 11.11 90 GLY B C 1
ATOM 614 O O . GLY A 1 115 ? 16.057 -16.575 8.563 1.00 10.28 90 GLY B O 1
ATOM 615 N N . ILE A 1 116 ? 15.119 -17.629 6.800 1.00 10.41 91 ILE B N 1
ATOM 616 C CA . ILE A 1 116 ? 14.905 -18.883 7.510 1.00 10.17 91 ILE B CA 1
ATOM 617 C C . ILE A 1 116 ? 15.394 -20.047 6.657 1.00 13.77 91 ILE B C 1
ATOM 618 O O . ILE A 1 116 ? 15.016 -20.167 5.482 1.00 10.33 91 ILE B O 1
ATOM 623 N N . ILE A 1 117 ? 16.208 -20.914 7.258 1.00 9.85 92 ILE B N 1
ATOM 624 C CA . ILE A 1 117 ? 16.598 -22.196 6.663 1.00 9.82 92 ILE B CA 1
ATOM 625 C C . ILE A 1 117 ? 15.768 -23.271 7.346 1.00 9.85 92 ILE B C 1
ATOM 626 O O . ILE A 1 117 ? 15.827 -23.430 8.572 1.00 9.82 92 ILE B O 1
ATOM 631 N N . LEU A 1 118 ? 14.965 -23.989 6.565 1.00 10.04 93 LEU B N 1
ATOM 632 C CA . LEU A 1 118 ? 14.119 -25.051 7.085 1.00 10.22 93 LEU B CA 1
ATOM 633 C C . LEU A 1 118 ? 14.807 -26.382 6.828 1.00 13.83 93 LEU B C 1
ATOM 63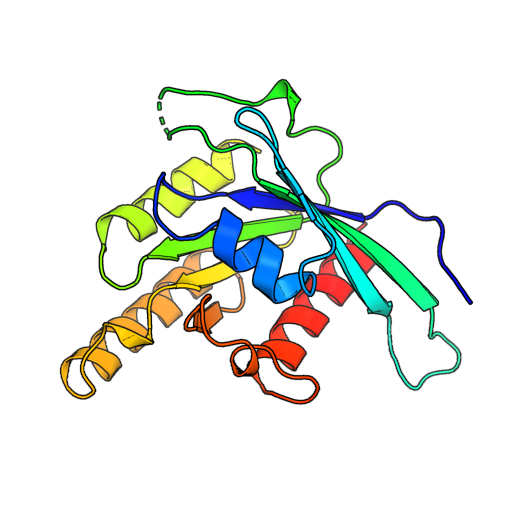4 O O . LEU A 1 118 ? 15.052 -26.739 5.669 1.00 10.91 93 LEU B O 1
ATOM 639 N N . VAL A 1 119 ? 15.117 -27.111 7.895 1.00 10.25 94 VAL B N 1
ATOM 640 C CA . VAL A 1 119 ? 15.949 -28.309 7.817 1.00 10.31 94 VAL B CA 1
ATOM 641 C C . VAL A 1 119 ? 15.088 -29.533 8.081 1.00 10.71 94 VAL B C 1
ATOM 642 O O . VAL A 1 119 ? 14.389 -29.596 9.098 1.00 12.51 94 VAL B O 1
ATOM 646 N N . HIS A 1 120 ? 15.171 -30.521 7.187 1.00 11.44 95 HIS B N 1
ATOM 647 C CA . HIS A 1 120 ? 14.523 -31.807 7.386 1.00 14.55 95 HIS B CA 1
ATOM 648 C C . HIS A 1 120 ? 15.511 -32.935 7.120 1.00 16.00 95 HIS B C 1
ATOM 649 O O . HIS A 1 120 ? 16.468 -32.790 6.347 1.00 14.90 95 HIS B O 1
ATOM 656 N N . ASP A 1 121 ? 15.262 -34.060 7.789 1.00 15.18 96 ASP B N 1
ATOM 657 C CA . ASP A 1 121 ? 16.064 -35.274 7.680 1.00 17.16 96 ASP B CA 1
ATOM 658 C C . ASP A 1 121 ? 15.471 -36.158 6.580 1.00 18.52 96 ASP B C 1
ATOM 659 O O . ASP A 1 121 ? 14.326 -36.612 6.692 1.00 18.94 96 ASP B O 1
ATOM 664 N N . LEU A 1 122 ? 16.240 -36.389 5.509 1.00 15.73 97 LEU B N 1
ATOM 665 C CA . LEU A 1 122 ? 15.704 -37.107 4.347 1.00 18.04 97 LEU B CA 1
ATOM 666 C C . LEU A 1 122 ? 15.312 -38.548 4.668 1.00 26.29 97 LEU B C 1
ATOM 667 O O . LEU A 1 122 ? 14.568 -39.161 3.889 1.00 21.03 97 LEU B O 1
ATOM 672 N N . THR A 1 123 ? 15.806 -39.111 5.773 1.00 26.06 98 THR B N 1
ATOM 673 C CA . THR A 1 123 ? 15.394 -40.440 6.211 1.00 30.07 98 THR B CA 1
ATOM 674 C C . THR A 1 123 ? 14.180 -40.415 7.133 1.00 32.24 98 THR B C 1
ATOM 675 O O . THR A 1 123 ? 13.748 -41.479 7.587 1.00 35.20 98 THR B O 1
ATOM 679 N N . ASN A 1 124 ? 13.616 -39.241 7.418 1.00 21.57 99 ASN B N 1
ATOM 680 C CA . ASN A 1 124 ? 12.476 -39.101 8.325 1.00 26.09 99 ASN B CA 1
ATOM 681 C C . ASN A 1 124 ? 11.440 -38.204 7.653 1.00 26.34 99 ASN B C 1
ATOM 682 O O . ASN A 1 124 ? 11.504 -36.977 7.777 1.00 20.92 99 ASN B O 1
ATOM 687 N N . LYS A 1 125 ? 10.460 -38.813 6.975 1.00 24.79 100 LYS B N 1
ATOM 688 C CA . LYS A 1 125 ? 9.459 -38.015 6.277 1.00 23.90 100 LYS B CA 1
ATOM 689 C C . LYS A 1 125 ? 8.676 -37.120 7.234 1.00 23.62 100 LYS B C 1
ATOM 690 O O . LYS A 1 125 ? 8.186 -36.058 6.829 1.00 29.24 100 LYS B O 1
ATOM 696 N N . LYS A 1 126 ? 8.550 -37.515 8.503 1.00 24.00 101 LYS B N 1
ATOM 697 C CA . LYS A 1 126 ? 7.792 -36.695 9.442 1.00 29.63 101 LYS B CA 1
ATOM 698 C C . LYS A 1 126 ? 8.462 -35.342 9.674 1.00 26.97 101 LYS B C 1
ATOM 699 O O . LYS A 1 126 ? 7.773 -34.331 9.867 1.00 26.90 101 LYS B O 1
ATOM 705 N N . SER A 1 127 ? 9.796 -35.293 9.635 1.00 27.35 102 SER B N 1
ATOM 706 C CA . SER A 1 127 ? 10.475 -34.018 9.839 1.00 19.99 102 SER B CA 1
ATOM 707 C C . SER A 1 127 ? 10.172 -33.035 8.712 1.00 22.32 102 SER B C 1
ATOM 708 O O . SER A 1 127 ? 10.204 -31.821 8.932 1.00 20.28 102 SER B O 1
ATOM 711 N N . SER A 1 128 ? 9.845 -33.525 7.510 1.00 18.08 103 SER B N 1
ATOM 712 C CA . SER A 1 128 ? 9.493 -32.599 6.439 1.00 18.02 103 SER B CA 1
ATOM 713 C C . SER A 1 128 ? 8.060 -32.096 6.585 1.00 18.29 103 SER B C 1
ATOM 714 O O . SER A 1 128 ? 7.768 -30.954 6.218 1.00 18.30 103 SER B O 1
ATOM 717 N N . GLN A 1 129 ? 7.165 -32.918 7.132 1.00 23.89 104 GLN B N 1
ATOM 718 C CA . GLN A 1 129 ? 5.792 -32.474 7.341 1.00 25.84 104 GLN B CA 1
ATOM 719 C C . GLN A 1 129 ? 5.718 -31.349 8.369 1.00 22.52 104 GLN B C 1
ATOM 720 O O . GLN A 1 129 ? 4.796 -30.525 8.330 1.00 22.52 104 GLN B O 1
ATOM 726 N N . ASN A 1 130 ? 6.694 -31.280 9.278 1.00 18.83 105 ASN B N 1
ATOM 727 C CA . ASN A 1 130 ? 6.692 -30.283 10.337 1.00 19.72 105 ASN B CA 1
ATOM 728 C C . ASN A 1 130 ? 7.251 -28.935 9.907 1.00 20.15 105 ASN B C 1
ATOM 729 O O . ASN A 1 130 ? 7.207 -27.995 10.703 1.00 17.75 105 ASN B O 1
ATOM 734 N N . LEU A 1 131 ? 7.801 -28.815 8.694 1.00 17.12 106 LEU B N 1
ATOM 735 C CA . LEU A 1 131 ? 8.395 -27.543 8.295 1.00 16.81 106 LEU B CA 1
ATOM 736 C C . LEU A 1 131 ? 7.361 -26.431 8.197 1.00 17.77 106 LEU B C 1
ATOM 737 O O . LEU A 1 131 ? 7.686 -25.261 8.432 1.00 16.92 106 LEU B O 1
ATOM 742 N N . TYR A 1 132 ? 6.123 -26.758 7.805 1.00 17.61 107 TYR B N 1
ATOM 743 C CA . TYR A 1 132 ? 5.104 -25.717 7.756 1.00 18.00 107 TYR B CA 1
ATOM 744 C C . TYR A 1 132 ? 4.893 -25.113 9.142 1.00 17.85 107 TYR B C 1
ATOM 745 O O . TYR A 1 132 ? 4.895 -23.888 9.302 1.00 17.85 107 TYR B O 1
ATOM 754 N N . ARG A 1 133 ? 4.743 -25.964 10.160 1.00 17.91 108 ARG B N 1
ATOM 755 C CA . ARG A 1 133 ? 4.585 -25.478 11.534 1.00 20.07 108 ARG B CA 1
ATOM 756 C C . ARG A 1 133 ? 5.812 -24.693 11.990 1.00 18.36 108 ARG B C 1
ATOM 757 O O . ARG A 1 133 ? 5.683 -23.682 12.695 1.00 17.60 108 ARG B O 1
ATOM 765 N N . TRP A 1 134 ? 7.012 -25.147 11.611 1.00 16.97 109 TRP B N 1
ATOM 766 C CA . TRP A 1 134 ? 8.206 -24.396 11.990 1.00 16.68 109 TRP B CA 1
ATOM 767 C C . TRP A 1 134 ? 8.177 -23.006 11.380 1.00 16.79 109 TRP B C 1
ATOM 768 O O . TRP A 1 134 ? 8.499 -22.022 12.049 1.00 17.38 109 TRP B O 1
ATOM 779 N N . SER A 1 135 ? 7.744 -22.901 10.117 1.00 16.93 110 SER B N 1
ATOM 780 C CA . SER A 1 135 ? 7.723 -21.603 9.451 1.00 17.29 110 SER B CA 1
ATOM 781 C C . SER A 1 135 ? 6.743 -20.651 10.133 1.00 20.11 110 SER B C 1
ATOM 782 O O . SER A 1 135 ? 6.953 -19.431 10.136 1.00 27.10 110 SER B O 1
ATOM 785 N N . LEU A 1 136 ? 5.712 -21.195 10.778 1.00 20.33 111 LEU B N 1
ATOM 786 C CA . LEU A 1 136 ? 4.738 -20.357 11.472 1.00 24.48 111 LEU B CA 1
ATOM 787 C C . LEU A 1 136 ? 5.285 -19.790 12.777 1.00 24.51 111 LEU B C 1
ATOM 788 O O . LEU A 1 136 ? 4.778 -18.770 13.253 1.00 26.47 111 LEU B O 1
ATOM 793 N N . GLU A 1 137 ? 6.311 -20.422 13.357 1.00 26.04 112 GLU B N 1
ATOM 794 C CA . GLU A 1 137 ? 6.905 -19.918 14.593 1.00 24.49 112 GLU B CA 1
ATOM 795 C C . GLU A 1 137 ? 7.462 -18.512 14.436 1.00 25.35 112 GLU B C 1
ATOM 796 O O . GLU A 1 137 ? 7.569 -17.780 15.429 1.00 30.02 112 GLU B O 1
ATOM 802 N N . VAL A 1 138 ? 7.799 -18.110 13.219 1.00 24.48 113 VAL B N 1
ATOM 803 C CA . VAL A 1 138 ? 8.311 -16.774 12.968 1.00 27.95 113 VAL B CA 1
ATOM 804 C C . VAL A 1 138 ? 7.233 -15.901 12.338 1.00 39.28 113 VAL B C 1
ATOM 805 O O . VAL A 1 138 ? 7.101 -14.729 12.684 1.00 39.99 113 VAL B O 1
ATOM 809 N N . ASN A 1 163 ? 3.814 -13.749 2.735 1.00 67.51 138 ASN B N 1
ATOM 810 C CA . ASN A 1 163 ? 4.947 -13.307 3.540 1.00 68.25 138 ASN B CA 1
ATOM 811 C C . ASN A 1 163 ? 6.140 -12.947 2.659 1.00 62.00 138 ASN B C 1
ATOM 812 O O . ASN A 1 163 ? 6.193 -13.311 1.483 1.00 65.23 138 ASN B O 1
ATOM 817 N N . GLN A 1 164 ? 7.098 -12.223 3.234 1.00 50.93 139 GLN B N 1
ATOM 818 C CA . GLN A 1 164 ? 8.241 -11.728 2.488 1.00 49.32 139 GLN B CA 1
ATOM 819 C C . GLN A 1 164 ? 9.582 -12.284 2.952 1.00 37.38 139 GLN B C 1
ATOM 820 O O . GLN A 1 164 ? 10.580 -12.076 2.253 1.00 44.34 139 GLN B O 1
ATOM 826 N N . ILE A 1 165 ? 9.648 -12.967 4.093 1.00 26.68 140 ILE B N 1
ATOM 827 C CA . ILE A 1 165 ? 10.934 -13.453 4.605 1.00 21.91 140 ILE B CA 1
ATOM 828 C C . ILE A 1 165 ? 11.409 -14.621 3.749 1.00 17.51 140 ILE B C 1
ATOM 829 O O . ILE A 1 165 ? 10.731 -15.654 3.698 1.00 17.84 140 ILE B O 1
ATOM 834 N N . PRO A 1 166 ? 12.561 -14.518 3.084 1.00 17.20 141 PRO B N 1
ATOM 835 C CA . PRO A 1 166 ? 13.036 -15.624 2.237 1.00 16.43 141 PRO B CA 1
ATOM 836 C C . PRO A 1 166 ? 13.273 -16.921 3.002 1.00 15.24 141 PRO B C 1
ATOM 837 O O . PRO A 1 166 ? 13.727 -16.927 4.152 1.00 14.77 141 PRO B O 1
ATOM 841 N N . LEU A 1 167 ? 13.020 -18.040 2.309 1.00 14.88 142 LEU B N 1
ATOM 842 C CA . LEU A 1 167 ? 13.136 -19.382 2.861 1.00 13.99 142 LEU B CA 1
ATOM 843 C C . LEU A 1 167 ? 14.034 -20.241 1.981 1.00 16.29 142 LEU B C 1
ATOM 844 O O . LEU A 1 167 ? 14.058 -20.082 0.756 1.00 14.65 142 LEU B O 1
ATOM 849 N N . LEU A 1 168 ? 14.756 -21.162 2.625 1.00 12.73 143 LEU B N 1
ATOM 850 C CA . LEU A 1 168 ? 15.582 -22.173 1.966 1.00 12.35 143 LEU B CA 1
ATOM 851 C C . LEU A 1 168 ? 15.295 -23.512 2.626 1.00 12.89 143 LEU B C 1
ATOM 852 O O . LEU A 1 168 ? 15.261 -23.590 3.854 1.00 12.56 143 LEU B O 1
ATOM 857 N N . VAL A 1 169 ? 15.094 -24.570 1.837 1.00 11.99 144 VAL B N 1
ATOM 858 C CA . VAL A 1 169 ? 14.800 -25.888 2.396 1.00 11.79 144 VAL B CA 1
ATOM 859 C C . VAL A 1 169 ? 16.022 -26.781 2.208 1.00 13.54 144 VAL B C 1
ATOM 860 O O . VAL A 1 169 ? 16.474 -26.998 1.076 1.00 13.95 144 VAL B O 1
ATOM 864 N N . ILE A 1 170 ? 16.547 -27.320 3.308 1.00 11.14 145 ILE B N 1
ATOM 865 C CA . ILE A 1 170 ? 17.748 -28.144 3.262 1.00 11.01 145 ILE B CA 1
ATOM 866 C C . ILE A 1 170 ? 17.429 -29.521 3.821 1.00 13.17 145 ILE B C 1
ATOM 867 O O . ILE A 1 170 ? 17.004 -29.647 4.974 1.00 11.10 145 ILE B O 1
ATOM 872 N N . GLY A 1 171 ? 17.642 -30.554 3.002 1.00 11.48 146 GLY B N 1
ATOM 873 C CA . GLY A 1 171 ? 17.528 -31.930 3.449 1.00 11.96 146 GLY B CA 1
ATOM 874 C C . GLY A 1 171 ? 18.883 -32.505 3.828 1.00 13.86 146 GLY B C 1
ATOM 875 O O . GLY A 1 171 ? 19.851 -32.382 3.076 1.00 14.16 146 GLY B O 1
ATOM 876 N N . THR A 1 172 ? 18.932 -33.150 4.992 1.00 11.97 147 THR B N 1
ATOM 877 C CA . THR A 1 172 ? 20.164 -33.729 5.519 1.00 12.20 147 THR B CA 1
ATOM 878 C C . THR A 1 172 ? 20.153 -35.243 5.374 1.00 14.94 147 THR B C 1
ATOM 879 O O . THR A 1 172 ? 19.123 -35.856 5.080 1.00 16.49 147 THR B O 1
ATOM 883 N N . LYS A 1 173 ? 21.325 -35.832 5.629 1.00 14.67 148 LYS B N 1
ATOM 884 C CA . LYS A 1 173 ? 21.524 -37.288 5.623 1.00 20.00 148 LYS B CA 1
ATOM 885 C C . LYS A 1 173 ? 21.274 -37.898 4.242 1.00 21.05 148 LYS B C 1
ATOM 886 O O . LYS A 1 173 ? 20.816 -39.041 4.116 1.00 22.52 148 LYS B O 1
ATOM 892 N N . LEU A 1 174 ? 21.617 -37.143 3.190 1.00 17.55 149 LEU B N 1
ATOM 893 C CA . LEU A 1 174 ? 21.551 -37.684 1.831 1.00 21.26 149 LEU B CA 1
ATOM 894 C C . LEU A 1 174 ? 22.415 -38.930 1.680 1.00 25.67 149 LEU B C 1
ATOM 895 O O . LEU A 1 174 ? 22.123 -39.800 0.846 1.00 23.72 149 LEU B O 1
ATOM 900 N N . ASP A 1 175 ? 23.491 -39.019 2.464 1.00 22.39 150 ASP B N 1
ATOM 901 C CA . ASP A 1 175 ? 24.393 -40.161 2.397 1.00 25.11 150 ASP B CA 1
ATOM 902 C C . ASP A 1 175 ? 23.733 -41.447 2.877 1.00 28.49 150 ASP B C 1
ATOM 903 O O . ASP A 1 175 ? 24.227 -42.534 2.561 1.00 30.24 150 ASP B O 1
ATOM 908 N N . GLN A 1 176 ? 22.631 -41.350 3.617 1.00 25.68 151 GLN B N 1
ATOM 909 C CA . GLN A 1 176 ? 21.922 -42.507 4.148 1.00 31.81 151 GLN B CA 1
ATOM 910 C C . GLN A 1 176 ? 20.784 -42.980 3.248 1.00 32.19 151 GLN B C 1
ATOM 911 O O . GLN A 1 176 ? 20.031 -43.877 3.644 1.00 35.24 151 GLN B O 1
ATOM 917 N N . ILE A 1 177 ? 20.632 -42.398 2.060 1.00 29.03 152 ILE B N 1
ATOM 918 C CA . ILE A 1 177 ? 19.593 -42.784 1.112 1.00 35.61 152 ILE B CA 1
ATOM 919 C C . ILE A 1 177 ? 20.241 -43.562 -0.025 1.00 44.55 152 ILE B C 1
ATOM 920 O O . ILE A 1 177 ? 21.187 -43.075 -0.656 1.00 40.87 152 ILE B O 1
ATOM 925 N N . HIS A 1 178 ? 19.721 -44.760 -0.295 1.00 54.99 153 HIS B N 1
ATOM 926 C CA . HIS A 1 178 ? 20.275 -45.612 -1.340 1.00 66.16 153 HIS B CA 1
ATOM 927 C C . HIS A 1 178 ? 19.969 -45.049 -2.723 1.00 69.14 153 HIS B C 1
ATOM 928 O O . HIS A 1 178 ? 18.964 -44.364 -2.929 1.00 73.92 153 HIS B O 1
ATOM 935 N N . GLU A 1 179 ? 20.845 -45.367 -3.684 1.00 78.39 154 GLU B N 1
ATOM 936 C CA . GLU A 1 179 ? 20.676 -44.861 -5.045 1.00 79.67 154 GLU B CA 1
ATOM 937 C C . GLU A 1 179 ? 19.326 -45.259 -5.632 1.00 78.59 154 GLU B C 1
ATOM 938 O O . GLU A 1 179 ? 18.786 -44.546 -6.487 1.00 79.88 154 GLU B O 1
ATOM 944 N N . THR A 1 180 ? 18.758 -46.376 -5.176 1.00 75.51 155 THR B N 1
ATOM 945 C CA . THR A 1 180 ? 17.456 -46.811 -5.668 1.00 73.17 155 THR B CA 1
ATOM 946 C C . THR A 1 180 ? 16.352 -45.868 -5.205 1.00 71.04 155 THR B C 1
ATOM 947 O O . THR A 1 180 ? 15.655 -45.255 -6.022 1.00 70.21 155 THR B O 1
ATOM 951 N N . LYS A 1 181 ? 16.181 -45.740 -3.887 1.00 68.88 156 LYS B N 1
ATOM 952 C CA . LYS A 1 181 ? 15.154 -44.893 -3.291 1.00 63.55 156 LYS B CA 1
ATOM 953 C C . LYS A 1 181 ? 15.485 -43.407 -3.382 1.00 57.14 156 LYS B C 1
ATOM 954 O O . LYS A 1 181 ? 14.664 -42.576 -2.974 1.00 54.18 156 LYS B O 1
ATOM 960 N N . ARG A 1 182 ? 16.655 -43.052 -3.916 1.00 54.37 157 ARG B N 1
ATOM 961 C CA . ARG A 1 182 ? 17.061 -41.653 -3.939 1.00 49.29 157 ARG B CA 1
ATOM 962 C C . ARG A 1 182 ? 16.195 -40.829 -4.885 1.00 43.01 157 ARG B C 1
ATOM 963 O O . ARG A 1 182 ? 15.814 -39.700 -4.553 1.00 33.83 157 ARG B O 1
ATOM 971 N N . HIS A 1 183 ? 15.869 -41.371 -6.064 1.00 38.81 158 HIS B N 1
ATOM 972 C CA . HIS A 1 183 ? 15.111 -40.590 -7.038 1.00 34.76 158 HIS B CA 1
ATOM 973 C C . HIS A 1 183 ? 13.742 -40.209 -6.490 1.00 34.97 158 HIS B C 1
ATOM 974 O O . HIS A 1 183 ? 13.254 -39.098 -6.731 1.00 40.19 158 HIS B O 1
ATOM 981 N N . GLU A 1 184 ? 13.115 -41.114 -5.735 1.00 30.18 159 GLU B N 1
ATOM 982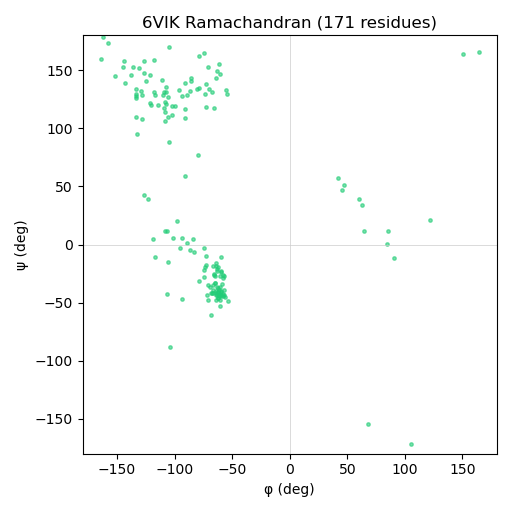 C CA . GLU A 1 184 ? 11.775 -40.863 -5.217 1.00 32.08 159 GLU B CA 1
ATOM 983 C C . GLU A 1 184 ? 11.802 -39.809 -4.116 1.00 31.51 159 GLU B C 1
ATOM 984 O O . GLU A 1 184 ? 10.943 -38.919 -4.071 1.00 30.40 159 GLU B O 1
ATOM 990 N N . VAL A 1 185 ? 12.776 -39.905 -3.210 1.00 36.08 160 VAL B N 1
ATOM 991 C CA . VAL A 1 185 ? 12.917 -38.904 -2.159 1.00 31.54 160 VAL B CA 1
ATOM 992 C C . VAL A 1 185 ? 13.153 -37.528 -2.767 1.00 30.34 160 VAL B C 1
ATOM 993 O O . VAL A 1 185 ? 12.542 -36.535 -2.353 1.00 25.58 160 VAL B O 1
ATOM 997 N N . LEU A 1 186 ? 14.020 -37.453 -3.778 1.00 24.64 161 LEU B N 1
ATOM 998 C CA . LEU A 1 186 ? 14.366 -36.162 -4.362 1.00 25.94 161 LEU B CA 1
ATOM 999 C C . LEU A 1 186 ? 13.221 -35.565 -5.167 1.00 24.69 161 LEU B C 1
ATOM 1000 O O . LEU A 1 186 ? 13.073 -34.339 -5.198 1.00 26.37 161 LEU B O 1
ATOM 1005 N N . ILE A 1 187 ? 12.413 -36.388 -5.843 1.00 23.61 162 ILE B N 1
ATOM 1006 C CA . ILE A 1 187 ? 11.217 -35.831 -6.469 1.00 25.21 162 ILE B CA 1
ATOM 1007 C C . ILE A 1 187 ? 10.319 -35.200 -5.410 1.00 22.54 162 ILE B C 1
ATOM 1008 O O . ILE A 1 187 ? 9.821 -34.077 -5.574 1.00 20.96 162 ILE B O 1
ATOM 1013 N N . ARG A 1 188 ? 10.127 -35.899 -4.290 1.00 21.36 163 ARG B N 1
ATOM 1014 C CA . ARG A 1 188 ? 9.241 -35.391 -3.254 1.00 23.61 163 ARG B CA 1
ATOM 1015 C C . ARG A 1 188 ? 9.807 -34.134 -2.610 1.00 21.08 163 ARG B C 1
ATOM 1016 O O . ARG A 1 188 ? 9.049 -33.229 -2.245 1.00 19.82 163 ARG B O 1
ATOM 1024 N N . THR A 1 189 ? 11.133 -34.042 -2.473 1.00 20.17 164 THR B N 1
ATOM 1025 C CA . THR A 1 189 ? 11.672 -32.846 -1.824 1.00 19.69 164 THR B CA 1
ATOM 1026 C C . THR A 1 189 ? 11.610 -31.634 -2.743 1.00 19.52 164 THR B C 1
ATOM 1027 O O . THR A 1 189 ? 11.483 -30.506 -2.257 1.00 19.16 164 THR B O 1
ATOM 1031 N N . ALA A 1 190 ? 11.650 -31.848 -4.061 1.00 21.70 165 ALA B N 1
ATOM 1032 C CA . ALA A 1 190 ? 11.409 -30.755 -4.998 1.00 19.97 165 ALA B CA 1
ATOM 1033 C C . ALA A 1 190 ? 10.002 -30.182 -4.823 1.00 19.68 165 ALA B C 1
ATOM 1034 O O . ALA A 1 190 ? 9.819 -28.956 -4.806 1.00 19.53 165 ALA B O 1
ATOM 1036 N N . PHE A 1 191 ? 8.999 -31.053 -4.674 1.00 19.74 166 PHE B N 1
ATOM 1037 C CA . PHE A 1 191 ? 7.637 -30.588 -4.412 1.00 19.62 166 PHE B CA 1
ATOM 1038 C C . PHE A 1 191 ? 7.563 -29.836 -3.088 1.00 19.12 166 PHE B C 1
ATOM 1039 O O . PHE A 1 191 ? 6.939 -28.771 -2.997 1.00 19.05 166 PHE B O 1
ATOM 1047 N N . LEU A 1 192 ? 8.179 -30.403 -2.046 1.00 18.94 167 LEU B N 1
ATOM 1048 C CA . LEU A 1 192 ? 8.228 -29.762 -0.734 1.00 19.25 167 LEU B CA 1
ATOM 1049 C C . LEU A 1 192 ? 8.783 -28.350 -0.830 1.00 18.47 167 LEU B C 1
ATOM 1050 O O . LEU A 1 192 ? 8.204 -27.402 -0.287 1.00 22.79 167 LEU B O 1
ATOM 1055 N N . ALA A 1 193 ? 9.915 -28.186 -1.518 1.00 18.60 168 ALA B N 1
ATOM 1056 C CA . ALA A 1 193 ? 10.506 -26.854 -1.620 1.00 25.10 168 ALA B CA 1
ATOM 1057 C C . ALA A 1 193 ? 9.575 -25.898 -2.353 1.00 23.52 168 ALA B C 1
ATOM 1058 O O . ALA A 1 193 ? 9.475 -24.719 -1.991 1.00 18.91 168 ALA B O 1
ATOM 1060 N N . GLU A 1 194 ? 8.857 -26.397 -3.370 1.00 19.05 169 GLU B N 1
ATOM 1061 C CA . GLU A 1 194 ? 7.922 -25.549 -4.101 1.00 19.40 169 GLU B CA 1
ATOM 1062 C C . GLU A 1 194 ? 6.844 -25.002 -3.180 1.00 19.27 169 GLU B C 1
ATOM 1063 O O . GLU A 1 194 ? 6.437 -23.843 -3.319 1.00 19.59 169 GLU B O 1
ATOM 1069 N N . ASP A 1 195 ? 6.406 -25.810 -2.206 1.00 18.96 170 ASP B N 1
ATOM 1070 C CA . ASP A 1 195 ? 5.399 -25.375 -1.240 1.00 18.97 170 ASP B CA 1
ATOM 1071 C C . ASP A 1 195 ? 5.827 -24.134 -0.479 1.00 26.56 170 ASP B C 1
ATOM 1072 O O . ASP A 1 195 ? 4.977 -23.411 0.038 1.00 21.18 170 ASP B O 1
ATOM 1077 N N . PHE A 1 196 ? 7.131 -23.906 -0.333 1.00 18.82 171 PHE B N 1
ATOM 1078 C CA . PHE A 1 196 ? 7.629 -22.772 0.434 1.00 18.96 171 PHE B CA 1
ATOM 1079 C C . PHE A 1 196 ? 8.196 -21.687 -0.460 1.00 19.89 171 PHE B C 1
ATOM 1080 O O . PHE A 1 196 ? 8.848 -20.761 0.041 1.00 19.66 171 PHE B O 1
ATOM 1088 N N . ASN A 1 197 ? 7.956 -21.783 -1.770 1.00 15.60 172 ASN B N 1
ATOM 1089 C CA . ASN A 1 197 ? 8.546 -20.891 -2.767 1.00 19.95 172 ASN B CA 1
ATOM 1090 C C . ASN A 1 197 ? 10.047 -20.726 -2.534 1.00 20.06 172 ASN B C 1
ATOM 1091 O O . ASN A 1 197 ? 10.576 -19.613 -2.468 1.00 24.43 172 ASN B O 1
ATOM 1096 N N . ALA A 1 198 ? 10.732 -21.855 -2.404 1.00 15.51 173 ALA B N 1
ATOM 1097 C CA . ALA A 1 198 ? 12.107 -21.880 -1.931 1.00 17.16 173 ALA B CA 1
ATOM 1098 C C . ALA A 1 198 ? 12.932 -22.823 -2.790 1.00 17.85 173 ALA B C 1
ATOM 1099 O O . ALA A 1 198 ? 12.402 -23.763 -3.392 1.00 24.69 173 ALA B O 1
ATOM 1101 N N . GLU A 1 199 ? 14.232 -22.550 -2.866 1.00 21.34 174 GLU B N 1
ATOM 1102 C CA . GLU A 1 199 ? 15.142 -23.533 -3.430 1.00 26.05 174 GLU B CA 1
ATOM 1103 C C . GLU A 1 199 ? 15.455 -24.612 -2.397 1.00 21.01 174 GLU B C 1
ATOM 1104 O O . GLU A 1 199 ? 15.221 -24.449 -1.192 1.00 18.45 174 GLU B O 1
ATOM 1110 N N . GLU A 1 200 ? 15.963 -25.736 -2.886 1.00 18.93 175 GLU B N 1
ATOM 1111 C CA .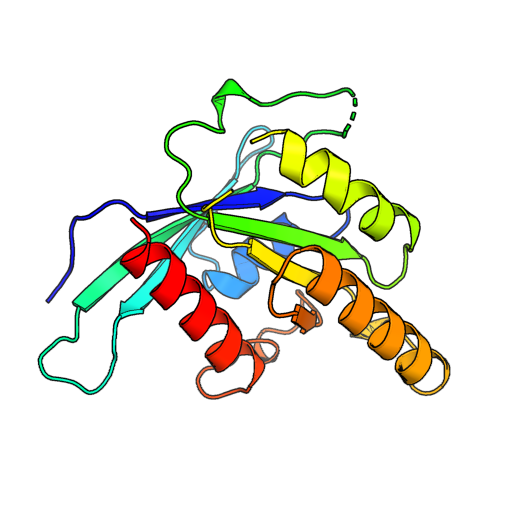 GLU A 1 200 ? 16.240 -26.892 -2.048 1.00 21.10 175 GLU B CA 1
ATOM 1112 C C . GLU A 1 200 ? 17.689 -27.308 -2.215 1.00 20.41 175 GLU B C 1
ATOM 1113 O O . GLU A 1 200 ? 18.244 -27.254 -3.322 1.00 18.37 175 GLU B O 1
ATOM 1119 N N . ILE A 1 201 ? 18.300 -27.702 -1.102 1.00 13.16 176 ILE B N 1
ATOM 1120 C CA . ILE A 1 201 ? 19.639 -28.265 -1.085 1.00 13.12 176 ILE B CA 1
ATOM 1121 C C . ILE A 1 201 ? 19.555 -29.567 -0.309 1.00 14.62 176 ILE B C 1
ATOM 1122 O O . ILE A 1 201 ? 19.008 -29.597 0.795 1.00 15.18 176 ILE B O 1
ATOM 1127 N N . ASN A 1 202 ? 20.064 -30.646 -0.881 1.00 13.11 177 ASN B N 1
ATOM 1128 C CA . ASN A 1 202 ? 20.131 -31.918 -0.178 1.00 13.09 177 ASN B CA 1
ATOM 1129 C C . ASN A 1 202 ? 21.585 -32.325 -0.045 1.00 16.45 177 ASN B C 1
ATOM 1130 O O . ASN A 1 202 ? 22.326 -32.294 -1.035 1.00 15.63 177 ASN B O 1
ATOM 1135 N N . LEU A 1 203 ? 21.995 -32.700 1.168 1.00 12.75 178 LEU B N 1
ATOM 1136 C CA . LEU A 1 203 ? 23.413 -32.925 1.404 1.00 14.24 178 LEU B CA 1
ATOM 1137 C C . LEU A 1 203 ? 23.662 -33.836 2.602 1.00 12.64 178 LEU B C 1
ATOM 1138 O O . LEU A 1 203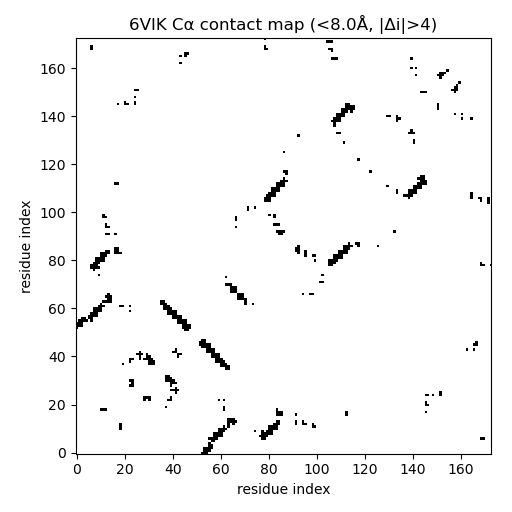 ? 22.756 -34.200 3.354 1.00 12.88 178 LEU B O 1
ATOM 1143 N N . ASP A 1 204 ? 24.943 -34.177 2.764 1.00 13.98 179 ASP B N 1
ATOM 1144 C CA . ASP A 1 204 ? 25.493 -34.827 3.947 1.00 15.79 179 ASP B CA 1
ATOM 1145 C C . ASP A 1 204 ? 26.216 -33.746 4.757 1.00 16.19 179 ASP B C 1
ATOM 1146 O O . ASP A 1 204 ? 27.241 -33.210 4.316 1.00 20.01 179 ASP B O 1
ATOM 1151 N N . CYS A 1 205 ? 25.672 -33.413 5.935 1.00 15.44 180 CYS B N 1
ATOM 1152 C CA . CYS A 1 205 ? 26.261 -32.370 6.781 1.00 16.44 180 CYS B CA 1
ATOM 1153 C C . CYS A 1 205 ? 27.659 -32.710 7.272 1.00 22.35 180 CYS B C 1
ATOM 1154 O O . CYS A 1 205 ? 28.407 -31.794 7.631 1.00 22.65 180 CYS B O 1
ATOM 1157 N N . THR A 1 206 ? 28.019 -33.993 7.321 1.00 18.93 181 THR B N 1
ATOM 1158 C CA . THR A 1 206 ? 29.301 -34.434 7.857 1.00 26.65 181 THR B CA 1
ATOM 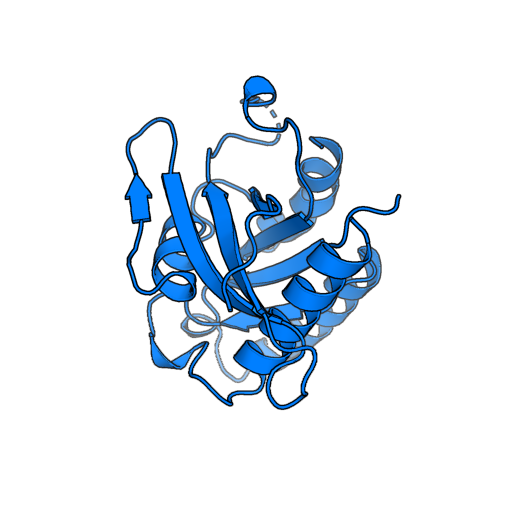1159 C C . THR A 1 206 ? 30.411 -34.430 6.818 1.00 25.86 181 THR B C 1
ATOM 1160 O O . THR A 1 206 ? 31.569 -34.691 7.164 1.00 31.85 181 THR B O 1
ATOM 1164 N N . ASN A 1 207 ? 30.091 -34.128 5.571 1.00 20.32 182 ASN B N 1
ATOM 1165 C CA . ASN A 1 207 ? 31.059 -34.096 4.484 1.00 18.42 182 ASN B CA 1
ATOM 1166 C C . ASN A 1 207 ? 31.358 -32.649 4.116 1.00 19.59 182 ASN B C 1
ATOM 1167 O O . ASN A 1 207 ? 30.487 -31.970 3.546 1.00 14.99 182 ASN B O 1
ATOM 1172 N N . PRO A 1 208 ? 32.557 -32.126 4.404 1.00 23.31 183 PRO B N 1
ATOM 1173 C CA . PRO A 1 208 ? 32.833 -30.714 4.080 1.00 21.21 183 PRO B CA 1
ATOM 1174 C C . PRO A 1 208 ? 32.756 -30.400 2.590 1.00 19.63 183 PRO B C 1
ATOM 1175 O O . PRO A 1 208 ? 32.593 -29.227 2.231 1.00 19.52 183 PRO B O 1
ATOM 1179 N N . ARG A 1 209 ? 32.844 -31.402 1.703 1.00 17.68 184 ARG B N 1
ATOM 1180 C CA . ARG A 1 209 ? 32.689 -31.112 0.282 1.00 17.54 184 ARG B CA 1
ATOM 1181 C C . ARG A 1 209 ? 31.245 -30.800 -0.111 1.00 17.33 184 ARG B C 1
ATOM 1182 O O . ARG A 1 209 ? 31.017 -30.313 -1.227 1.00 19.39 184 ARG B O 1
ATOM 1190 N N . SER A 1 210 ? 30.283 -31.020 0.794 1.00 17.00 185 SER B N 1
ATOM 1191 C CA . SER A 1 210 ? 28.865 -30.848 0.473 1.00 19.49 185 SER B CA 1
ATOM 1192 C C . SER A 1 210 ? 28.533 -29.438 0.003 1.00 21.70 185 SER B C 1
ATOM 1193 O O . SER A 1 210 ? 27.641 -29.262 -0.836 1.00 25.58 185 SER B O 1
ATOM 1196 N N . SER A 1 211 ? 29.205 -28.425 0.537 1.00 16.69 186 SER B N 1
ATOM 1197 C CA . SER A 1 211 ? 28.961 -27.046 0.130 1.00 22.89 186 SER B CA 1
ATOM 1198 C C . SER A 1 211 ? 30.261 -26.367 -0.285 1.00 21.93 186 SER B C 1
ATOM 1199 O O . SER A 1 211 ? 30.512 -25.209 0.054 1.00 21.41 186 SER B O 1
ATOM 1202 N N . ALA A 1 212 ? 31.104 -27.076 -1.042 1.00 16.68 187 ALA B N 1
ATOM 1203 C CA . ALA A 1 212 ? 32.394 -26.525 -1.433 1.00 19.70 187 ALA B CA 1
ATOM 1204 C C . ALA A 1 212 ? 32.204 -25.288 -2.302 1.00 21.26 187 ALA B C 1
ATOM 1205 O O . ALA A 1 212 ? 31.231 -25.173 -3.050 1.00 17.54 187 ALA B O 1
ATOM 1207 N N . ALA A 1 213 ? 33.160 -24.362 -2.205 1.00 17.57 188 ALA B N 1
ATOM 1208 C CA . ALA A 1 213 ? 33.147 -23.166 -3.041 1.00 22.79 188 ALA B CA 1
ATOM 1209 C C . ALA A 1 213 ? 33.057 -23.555 -4.513 1.00 22.24 188 ALA B C 1
ATOM 1210 O O . ALA A 1 213 ? 33.806 -24.412 -4.991 1.00 23.98 188 ALA B O 1
ATOM 1212 N N . GLY A 1 214 ? 32.113 -22.942 -5.221 1.00 23.44 189 GLY B N 1
ATOM 1213 C CA . GLY A 1 214 ? 31.936 -23.201 -6.634 1.00 27.52 189 GLY B CA 1
ATOM 1214 C C . GLY A 1 214 ? 30.970 -24.315 -6.973 1.00 30.92 189 GLY B C 1
ATOM 1215 O O . GLY A 1 214 ? 30.599 -24.452 -8.146 1.00 32.10 189 GLY B O 1
ATOM 1216 N N . SER A 1 215 ? 30.549 -25.110 -5.992 1.00 23.32 190 SER B N 1
ATOM 1217 C CA . SER A 1 215 ? 29.613 -26.198 -6.242 1.00 20.85 190 SER B CA 1
ATOM 1218 C C . SER A 1 215 ? 28.204 -25.662 -6.477 1.00 24.72 190 SER B C 1
ATOM 1219 O O . SER A 1 215 ? 27.884 -24.510 -6.173 1.00 26.14 190 SER B O 1
ATOM 1222 N N . SER A 1 216 ? 27.349 -26.529 -7.028 1.00 19.12 191 SER B N 1
ATOM 1223 C CA . SER A 1 216 ? 25.947 -26.169 -7.210 1.00 19.70 191 SER B CA 1
ATOM 1224 C C . SER A 1 216 ? 25.296 -25.795 -5.881 1.00 20.23 191 SER B C 1
ATOM 1225 O O . SER A 1 216 ? 24.562 -24.799 -5.797 1.00 18.30 191 SER B O 1
ATOM 1228 N N . ASN A 1 217 ? 25.554 -26.582 -4.832 1.00 16.35 192 ASN B N 1
ATOM 1229 C CA . ASN A 1 217 ? 24.977 -26.278 -3.525 1.00 13.74 192 ASN B CA 1
ATOM 1230 C C . ASN A 1 217 ? 25.414 -24.900 -3.042 1.00 15.58 192 ASN B C 1
ATOM 1231 O O . ASN A 1 217 ? 24.609 -24.142 -2.475 1.00 17.63 192 ASN B O 1
ATOM 1236 N N . ALA A 1 218 ? 26.688 -24.553 -3.249 1.00 17.91 193 ALA B N 1
ATOM 1237 C CA . ALA A 1 218 ? 27.173 -23.266 -2.755 1.00 16.57 193 ALA B CA 1
ATOM 1238 C C . ALA A 1 218 ? 26.558 -22.115 -3.540 1.00 18.57 193 ALA B C 1
ATOM 1239 O O . ALA A 1 218 ? 26.254 -21.062 -2.971 1.00 16.80 193 ALA B O 1
ATOM 1241 N N . VAL A 1 219 ? 26.361 -22.298 -4.849 1.00 13.83 194 VAL B N 1
ATOM 1242 C CA . VAL A 1 219 ? 25.681 -21.280 -5.648 1.00 17.78 194 VAL B CA 1
ATOM 1243 C C . VAL A 1 219 ? 24.255 -21.058 -5.146 1.00 15.94 194 VAL B C 1
ATOM 1244 O O . VAL A 1 219 ? 23.800 -19.914 -5.017 1.00 15.91 194 VAL B O 1
ATOM 1248 N N . LYS A 1 220 ? 23.529 -22.143 -4.846 1.00 17.24 195 LYS B N 1
ATOM 1249 C CA . LYS A 1 220 ? 22.172 -22.005 -4.317 1.00 13.60 195 LYS B CA 1
ATOM 1250 C C . LYS A 1 220 ? 22.162 -21.299 -2.956 1.00 14.04 195 LYS B C 1
ATOM 1251 O O . LYS A 1 220 ? 21.307 -20.443 -2.696 1.00 16.43 195 LYS B O 1
ATOM 1257 N N . LEU A 1 221 ? 23.080 -21.665 -2.062 1.00 12.90 196 LEU B N 1
ATOM 1258 C CA . LEU A 1 221 ? 23.129 -20.978 -0.772 1.00 12.13 196 LEU B CA 1
ATOM 1259 C C . LEU A 1 221 ? 23.450 -19.501 -0.968 1.00 13.74 196 LEU B C 1
ATOM 1260 O O . LEU A 1 221 ? 22.860 -18.622 -0.314 1.00 13.62 196 LEU B O 1
ATOM 1265 N N . SER A 1 222 ? 24.380 -19.208 -1.878 1.00 13.38 197 SER B N 1
ATOM 1266 C CA . SER A 1 222 ? 24.770 -17.829 -2.126 1.00 17.85 197 SER B CA 1
ATOM 1267 C C . SER A 1 222 ? 23.603 -17.031 -2.682 1.00 19.63 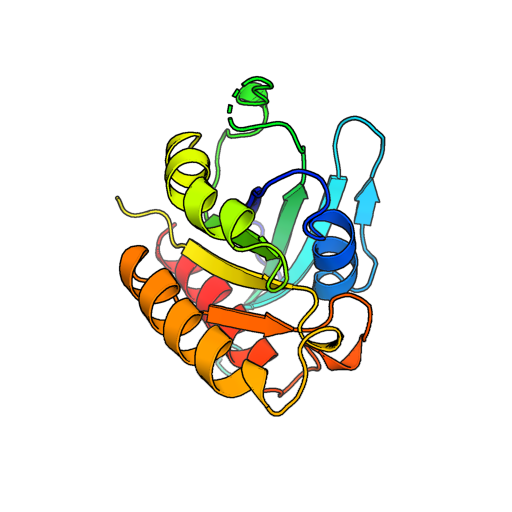197 SER B C 1
ATOM 1268 O O . SER A 1 222 ? 23.378 -15.879 -2.283 1.00 15.47 197 SER B O 1
ATOM 1271 N N . ARG A 1 223 ? 22.844 -17.635 -3.604 1.00 16.44 198 ARG B N 1
ATOM 1272 C CA . ARG A 1 223 ? 21.632 -17.001 -4.111 1.00 24.18 198 ARG B CA 1
ATOM 1273 C C . ARG A 1 223 ? 20.649 -16.699 -2.985 1.00 22.11 198 ARG B C 1
ATOM 1274 O O . ARG A 1 223 ? 20.031 -15.626 -2.964 1.00 19.12 198 ARG B O 1
ATOM 1282 N N . PHE A 1 224 ? 20.477 -17.641 -2.051 1.00 17.50 199 PHE B N 1
ATOM 1283 C CA . PHE A 1 224 ? 19.577 -17.427 -0.920 1.00 15.17 199 PHE B CA 1
ATOM 1284 C C . PHE A 1 224 ? 20.046 -16.259 -0.061 1.00 13.48 199 PHE B C 1
ATOM 1285 O O . PHE A 1 224 ? 19.247 -15.385 0.308 1.00 14.08 199 PHE B O 1
ATOM 1293 N N . PHE A 1 225 ? 21.346 -16.216 0.258 1.00 12.92 200 PHE B N 1
ATOM 1294 C CA . PHE A 1 225 ? 21.867 -15.123 1.081 1.00 13.64 200 PHE B CA 1
ATOM 1295 C C . PHE A 1 225 ? 21.724 -13.778 0.370 1.00 17.31 200 PHE B C 1
ATOM 1296 O O . PHE A 1 225 ? 21.387 -12.768 1.001 1.00 15.32 200 PHE B O 1
ATOM 1304 N N . ASP A 1 226 ? 21.979 -13.742 -0.946 1.00 15.02 201 ASP B N 1
ATOM 1305 C CA . ASP A 1 226 ? 21.759 -12.517 -1.718 1.00 15.57 201 ASP B CA 1
ATOM 1306 C C . ASP A 1 226 ? 20.319 -12.031 -1.590 1.00 15.62 201 ASP B C 1
ATOM 1307 O O . ASP A 1 226 ? 20.073 -10.831 -1.417 1.00 20.70 201 ASP B O 1
ATOM 1312 N N . LYS A 1 227 ? 19.352 -12.948 -1.664 1.00 15.95 202 LYS B N 1
ATOM 1313 C CA . LYS A 1 227 ? 17.953 -12.547 -1.580 1.00 18.27 202 LYS B CA 1
ATOM 1314 C C . LYS A 1 227 ? 17.612 -12.012 -0.196 1.00 22.36 202 LYS B C 1
ATOM 1315 O O . LYS A 1 227 ? 16.883 -11.021 -0.073 1.00 19.27 202 LYS B O 1
ATOM 1321 N N . VAL A 1 228 ? 18.117 -12.666 0.859 1.00 17.64 203 VAL B N 1
ATOM 1322 C CA . VAL A 1 228 ? 17.921 -12.186 2.227 1.00 18.55 203 VAL B CA 1
ATOM 1323 C C . VAL A 1 228 ? 18.421 -10.756 2.363 1.00 16.52 203 VAL B C 1
ATOM 1324 O O . VAL A 1 228 ? 17.750 -9.890 2.935 1.00 17.49 203 VAL B O 1
ATOM 1328 N N . ILE A 1 229 ? 19.601 -10.487 1.819 1.00 16.09 204 ILE B N 1
ATOM 1329 C CA . ILE A 1 229 ? 20.186 -9.157 1.911 1.00 17.30 204 ILE B CA 1
ATOM 1330 C C . ILE A 1 229 ? 19.361 -8.150 1.116 1.00 23.49 204 ILE B C 1
ATOM 1331 O O . ILE A 1 229 ? 19.146 -7.017 1.565 1.00 24.48 204 ILE B O 1
ATOM 1336 N N . GLU A 1 230 ? 18.857 -8.559 -0.053 1.00 25.11 205 GLU B N 1
ATOM 1337 C CA . GLU A 1 230 ? 18.084 -7.653 -0.905 1.00 31.06 205 GLU B CA 1
ATOM 1338 C C . GLU A 1 230 ? 16.719 -7.337 -0.307 1.00 32.69 205 GLU B C 1
ATOM 1339 O O . GLU A 1 230 ? 16.303 -6.171 -0.272 1.00 39.15 205 GLU B O 1
ATOM 1345 N N . LYS A 1 231 ? 15.985 -8.364 0.134 1.00 31.51 206 LYS B N 1
ATOM 1346 C CA . LYS A 1 231 ? 14.666 -8.128 0.715 1.00 35.24 206 LYS B CA 1
ATOM 1347 C C . LYS A 1 231 ? 14.749 -7.180 1.903 1.00 43.94 206 LYS B C 1
ATOM 1348 O O . LYS A 1 231 ? 13.885 -6.313 2.077 1.00 40.71 206 LYS B O 1
ATOM 1354 N N . ARG A 1 232 ? 15.782 -7.319 2.726 1.00 51.48 207 ARG B N 1
ATOM 1355 C CA . ARG A 1 232 ? 15.917 -6.467 3.895 1.00 55.94 207 ARG B CA 1
ATOM 1356 C C . ARG A 1 232 ? 16.360 -5.069 3.490 1.00 55.93 207 ARG B C 1
ATOM 1357 O O . ARG A 1 232 ? 15.824 -4.083 3.987 1.00 58.09 207 ARG B O 1
#

Nearest PDB structures (foldseek):
  6vik-assembly1_B  TM=1.006E+00  e=1.955E-39  Mus musculus
  6vih-assembly2_B  TM=9.430E-01  e=2.734E-29  Mus musculus
  6vih-assembly3_A  TM=9.418E-01  e=2.259E-29  Mus musculus
  6vii-assembly2_B  TM=9.399E-01  e=2.381E-28  Mus musculus
  6vij-assembly1_A  TM=9.286E-01  e=1.343E-28  Mus musculus

Foldseek 3Di:
DADPDAAEEEEDWAPPQQRVLQLCLQQVNQWDDDLAKIKGWHWAFAPPPDPPTYIYGYIYIYGHADLPGADLVPQPPHLAYEQEGELVDVVRLVCSVSRVVSHVQRYYAYEYEPLVVDDPVCNVVSVVVVVVSQVVRVYYYQYAYSVDSVSCDPPDPNVVRVNVRSNSSVVSD

B-factor: mean 26.28, std 18.88, range [4.73, 111.03]

Sequence (173 aa):
FASLDRVKVLVLGDSGVGKSSLVHLLCHNQVLGNPSWTVGCSVHDYKEGTPEEKTYYIELWDVGGSVKSTRAVFYNSVNGIILVHDLTNKKSSQNLYRWSLEVNQIPLLVIGTKLDQIHETKRHEVLIRTAFLAEDFNAEEINLDCTNPRSSAAGSSNAVKLSRFFDKVIEKR

Solvent-accessible surface area: 9823 Å² total; per-residue (Å²): 216,64,16,174,101,125,6,8,0,0,2,4,0,24,99,58,2,16,17,53,51,0,0,68,19,13,3,150,106,118,37,112,44,64,148,49,82,13,30,3,45,7,93,13,48,22,74,118,72,58,151,108,59,99,28,11,116,0,40,0,40,14,6,26,22,49,37,208,63,95,56,61,124,42,20,92,72,16,19,0,4,0,0,0,4,13,15,71,56,125,119,0,20,95,34,0,138,124,3,23,114,70,63,180,141,51,9,34,0,1,1,0,1,75,33,76,113,14,144,160,120,119,83,132,96,18,58,78,135,9,31,120,28,3,117,115,24,128,18,66,34,5,26,4,26,14,113,63,107,198,18,20,44,107,74,34,79,33,20,73,52,19,41,128,10,4,29,75,0,23,95,118,191